Protein AF-A0A2G6IZI1-F1 (afdb_monomer_lite)

Secondary structure (DSSP, 8-state):
-HHIIIIIIIT--GGGHHHHS-TT---HHHHHTTPPSHHHHHHHHHHHHHHHEEEEEEEEEEEEES--SSS----TT-EEEEEEEEEEE-S--

Radius of gyration: 14.0 Å; chains: 1; bounding box: 37×28×30 Å

pLDDT: mean 88.24, std 12.69, range [48.19, 97.38]

Sequence (93 aa):
METYLREVGRAGRLDLIETLAQEDMIDEANRAFGGPEGRAGLLAHVKGFRRAIGDVRYEIGPIAAGKCAAGEHAGADEVMAAWRFSGRHVGDW

Foldseek 3Di:
DVCCCPCCQPVVVLVCLVVPFDQQDDDPVLVVVVADGGSNSVSVVSVQVPQQFPPKDKDWDDKDQDDDPPPDGDDNPDIDTDMDMDGDGDDGD

Structure (mmCIF, N/CA/C/O backbone):
data_AF-A0A2G6IZI1-F1
#
_entry.id   AF-A0A2G6IZI1-F1
#
loop_
_atom_site.group_PDB
_atom_site.id
_atom_site.type_symbol
_atom_site.label_atom_id
_atom_site.label_alt_id
_atom_site.label_comp_id
_atom_site.label_asym_id
_atom_site.label_entity_id
_atom_site.label_seq_id
_atom_site.pdbx_PDB_ins_code
_atom_site.Cartn_x
_atom_site.Cartn_y
_atom_site.Cartn_z
_atom_site.occupancy
_atom_site.B_iso_or_equiv
_atom_site.auth_seq_id
_atom_site.auth_comp_id
_atom_site.auth_asym_id
_atom_site.auth_atom_id
_atom_site.pdbx_PDB_model_num
ATOM 1 N N . MET A 1 1 ? 6.657 4.517 -5.746 1.00 90.81 1 MET A N 1
ATOM 2 C CA . MET A 1 1 ? 6.668 4.195 -4.300 1.00 90.81 1 MET A CA 1
ATOM 3 C C . MET A 1 1 ? 5.813 5.154 -3.470 1.00 90.81 1 MET A C 1
ATOM 5 O O . MET A 1 1 ? 4.911 4.683 -2.793 1.00 90.81 1 MET A O 1
ATOM 9 N N . GLU A 1 2 ? 6.016 6.476 -3.534 1.00 93.62 2 GLU A N 1
ATOM 10 C CA . GLU A 1 2 ? 5.223 7.424 -2.721 1.00 93.62 2 GLU A CA 1
ATOM 11 C C . GLU A 1 2 ? 3.705 7.292 -2.932 1.00 93.62 2 GLU A C 1
ATOM 13 O O . GLU A 1 2 ? 2.960 7.132 -1.965 1.00 93.62 2 GLU A O 1
ATOM 18 N N . THR A 1 3 ? 3.253 7.284 -4.190 1.00 95.44 3 THR A N 1
ATOM 19 C CA . THR A 1 3 ? 1.834 7.111 -4.541 1.00 95.44 3 THR A CA 1
ATOM 20 C C . THR A 1 3 ? 1.255 5.818 -3.976 1.00 95.44 3 THR A C 1
ATOM 22 O O . THR A 1 3 ? 0.150 5.825 -3.448 1.00 95.44 3 THR A O 1
ATOM 25 N N . TYR A 1 4 ? 2.009 4.718 -4.023 1.00 95.31 4 TYR A N 1
ATOM 26 C CA . TYR A 1 4 ? 1.577 3.446 -3.447 1.00 95.31 4 TYR A CA 1
ATOM 27 C C . TYR A 1 4 ? 1.346 3.574 -1.931 1.00 95.31 4 TYR A C 1
ATOM 29 O O . TYR A 1 4 ? 0.270 3.241 -1.440 1.00 95.31 4 TYR A O 1
ATOM 37 N N . LEU A 1 5 ? 2.300 4.137 -1.184 1.00 94.88 5 LEU A N 1
ATOM 38 C CA . LEU A 1 5 ? 2.168 4.291 0.270 1.00 94.88 5 LEU A CA 1
ATOM 39 C C . LEU A 1 5 ? 1.016 5.233 0.666 1.00 94.88 5 LEU A C 1
ATOM 41 O O . LEU A 1 5 ? 0.282 4.947 1.615 1.00 94.88 5 LEU A O 1
ATOM 45 N N . ARG A 1 6 ? 0.833 6.347 -0.056 1.00 94.25 6 ARG A N 1
ATOM 46 C CA . ARG A 1 6 ? -0.229 7.330 0.227 1.00 94.25 6 ARG A CA 1
ATOM 47 C C . ARG A 1 6 ? -1.613 6.839 -0.178 1.00 94.25 6 ARG A C 1
ATOM 49 O O . ARG A 1 6 ? -2.547 6.898 0.617 1.00 94.25 6 ARG A O 1
ATOM 56 N N . GLU A 1 7 ? -1.754 6.365 -1.403 1.00 96.06 7 GLU A N 1
ATOM 57 C CA . GLU A 1 7 ? -3.072 6.099 -1.968 1.00 96.06 7 GLU A CA 1
ATOM 58 C C . GLU A 1 7 ? -3.516 4.663 -1.691 1.00 96.06 7 GLU A C 1
ATOM 60 O O . GLU A 1 7 ? -4.635 4.437 -1.233 1.00 96.06 7 GLU A O 1
ATOM 65 N N . VAL A 1 8 ? -2.635 3.681 -1.889 1.00 95.06 8 VAL A N 1
ATOM 66 C CA . VAL A 1 8 ? -2.973 2.268 -1.663 1.00 95.06 8 VAL A CA 1
ATOM 67 C C . VAL A 1 8 ? -2.890 1.934 -0.176 1.00 95.06 8 VAL A C 1
ATOM 69 O O . VAL A 1 8 ? -3.895 1.533 0.409 1.00 95.06 8 VAL A O 1
ATOM 72 N N . GLY A 1 9 ? -1.733 2.157 0.454 1.00 90.62 9 GLY A N 1
ATOM 73 C CA . GLY A 1 9 ? -1.516 1.828 1.867 1.00 90.62 9 GLY A CA 1
ATOM 74 C C . GLY A 1 9 ? -2.430 2.625 2.800 1.00 90.62 9 GLY A C 1
ATOM 75 O O . GLY A 1 9 ? -3.275 2.064 3.501 1.00 90.62 9 GLY A O 1
ATOM 76 N N . ARG A 1 10 ? -2.309 3.957 2.777 1.00 90.06 10 ARG A N 1
ATOM 77 C CA . ARG A 1 10 ? -3.076 4.834 3.675 1.00 90.06 10 ARG A CA 1
ATOM 78 C C . ARG A 1 10 ? -4.543 4.983 3.259 1.00 90.06 10 ARG A C 1
ATOM 80 O O . ARG A 1 10 ? -5.428 4.732 4.080 1.00 90.06 10 ARG A O 1
ATOM 87 N N . ALA A 1 11 ? -4.826 5.399 2.024 1.00 90.88 11 ALA A N 1
ATOM 88 C CA . ALA A 1 11 ? -6.201 5.707 1.609 1.00 90.88 11 ALA A CA 1
ATOM 89 C C . ALA A 1 11 ? -7.025 4.475 1.183 1.00 90.88 11 ALA A C 1
ATOM 91 O O . ALA A 1 11 ? -8.253 4.535 1.195 1.00 90.88 11 ALA A O 1
ATOM 92 N N . GLY A 1 12 ? -6.389 3.339 0.878 1.00 91.69 12 GLY A N 1
ATOM 93 C CA . GLY A 1 12 ? -7.090 2.120 0.470 1.00 91.69 12 GLY A CA 1
ATOM 94 C C . GLY A 1 12 ? -7.628 2.148 -0.956 1.00 91.69 12 GLY A C 1
ATOM 95 O O . GLY A 1 12 ? -8.610 1.465 -1.242 1.00 91.69 12 GLY A O 1
ATOM 96 N N . ARG A 1 13 ? -7.015 2.930 -1.850 1.00 95.31 13 ARG A N 1
ATOM 97 C CA . ARG A 1 13 ? -7.331 2.986 -3.285 1.00 95.31 13 ARG A CA 1
ATOM 98 C C . ARG A 1 13 ? -6.828 1.738 -4.011 1.00 95.31 13 ARG A C 1
ATOM 100 O O . ARG A 1 13 ? -5.830 1.775 -4.724 1.00 95.31 13 ARG A O 1
ATOM 107 N N . LEU A 1 14 ? -7.500 0.611 -3.780 1.00 94.94 14 LEU A N 1
ATOM 108 C CA . LEU A 1 14 ? -7.091 -0.704 -4.290 1.00 94.94 14 LEU A CA 1
ATOM 109 C C . LEU A 1 14 ? -7.044 -0.781 -5.819 1.00 94.94 14 LEU A C 1
ATOM 111 O O . LEU A 1 14 ? -6.251 -1.540 -6.363 1.00 94.94 14 LEU A O 1
ATOM 115 N N . ASP A 1 15 ? -7.860 0.015 -6.503 1.00 94.44 15 ASP A N 1
ATOM 116 C CA . ASP A 1 15 ? -7.902 0.098 -7.962 1.00 94.44 15 ASP A CA 1
ATOM 117 C C . ASP A 1 15 ? -6.574 0.581 -8.571 1.00 94.44 15 ASP A C 1
ATOM 119 O O . ASP A 1 15 ? -6.222 0.204 -9.683 1.00 94.44 15 ASP A O 1
ATOM 123 N N . LEU A 1 16 ? -5.770 1.338 -7.816 1.00 96.25 16 LEU A N 1
ATOM 124 C CA . LEU A 1 16 ? -4.4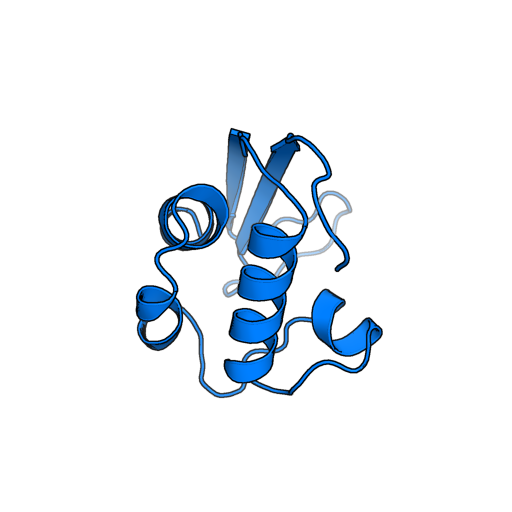60 1.792 -8.283 1.00 96.25 16 LEU A CA 1
ATOM 125 C C . LEU A 1 16 ? -3.421 0.666 -8.360 1.00 96.25 16 LEU A C 1
ATOM 127 O O . LEU A 1 16 ? -2.391 0.851 -9.004 1.00 96.25 16 LEU A O 1
ATOM 131 N N . ILE A 1 17 ? -3.662 -0.490 -7.731 1.00 95.06 17 ILE A N 1
ATOM 132 C CA . ILE A 1 17 ? -2.735 -1.631 -7.783 1.00 95.06 17 ILE A CA 1
ATOM 133 C C . ILE A 1 17 ? -2.563 -2.127 -9.222 1.00 95.06 17 ILE A C 1
ATOM 135 O O . ILE A 1 17 ? -1.450 -2.475 -9.606 1.00 95.06 17 ILE A O 1
ATOM 139 N N . GLU A 1 18 ? -3.622 -2.100 -10.033 1.00 93.94 18 GLU A N 1
ATOM 140 C CA . GLU A 1 18 ? -3.571 -2.541 -11.433 1.00 93.94 18 GLU A CA 1
ATOM 141 C C . GLU A 1 18 ? -2.599 -1.706 -12.276 1.00 93.94 18 GLU A C 1
ATOM 143 O O . GLU A 1 18 ? -1.940 -2.240 -13.164 1.00 93.94 18 GLU A O 1
ATOM 148 N N . THR A 1 19 ? -2.473 -0.416 -11.961 1.00 94.81 19 THR A N 1
ATOM 149 C CA . THR A 1 19 ? -1.598 0.525 -12.674 1.00 94.81 19 THR A CA 1
ATOM 150 C C . THR A 1 19 ? -0.200 0.607 -12.059 1.00 94.81 19 THR A C 1
ATOM 152 O O . THR A 1 19 ? 0.770 0.878 -12.763 1.00 94.81 19 THR A O 1
ATOM 155 N N . LEU A 1 20 ? -0.079 0.428 -10.740 1.00 94.81 20 LEU A N 1
ATOM 156 C CA . LEU A 1 20 ? 1.175 0.637 -10.007 1.00 94.81 20 LEU A CA 1
ATOM 157 C C . LEU A 1 20 ? 2.042 -0.621 -9.884 1.00 94.81 20 LEU A C 1
ATOM 159 O O . LEU A 1 20 ? 3.244 -0.486 -9.654 1.00 94.81 20 LEU A O 1
ATOM 163 N N . ALA A 1 21 ? 1.461 -1.818 -9.984 1.00 95.19 21 ALA A N 1
ATOM 164 C CA . ALA A 1 21 ? 2.175 -3.080 -9.809 1.00 95.19 21 ALA A CA 1
ATOM 165 C C . ALA A 1 21 ? 2.265 -3.867 -11.122 1.00 95.19 21 ALA A C 1
ATOM 167 O O . ALA A 1 21 ? 1.312 -3.931 -11.899 1.00 95.19 21 ALA A O 1
ATOM 168 N N . GLN A 1 22 ? 3.401 -4.527 -11.348 1.00 94.81 22 GLN A N 1
ATOM 169 C CA . GLN A 1 22 ? 3.532 -5.499 -12.435 1.00 94.81 22 GLN A CA 1
ATOM 170 C C . GLN A 1 22 ? 2.632 -6.714 -12.192 1.00 94.81 22 GLN A C 1
ATOM 172 O O . GLN A 1 22 ? 2.223 -6.971 -11.061 1.00 94.81 22 GLN A O 1
ATOM 177 N N . GLU A 1 23 ? 2.254 -7.418 -13.258 1.00 95.56 23 GLU A N 1
ATOM 178 C CA . GLU A 1 23 ? 1.314 -8.549 -13.172 1.00 95.56 23 GLU A CA 1
ATOM 179 C C . GLU A 1 23 ? 1.857 -9.677 -12.288 1.00 95.56 23 GLU A C 1
ATOM 181 O O . GLU A 1 23 ? 1.153 -10.200 -11.423 1.00 95.56 23 GLU A O 1
ATOM 186 N N . ASP A 1 24 ? 3.147 -9.946 -12.447 1.00 94.69 24 ASP A N 1
ATOM 187 C CA . ASP A 1 24 ? 3.956 -10.952 -11.767 1.00 94.69 24 ASP A CA 1
ATOM 188 C C . ASP A 1 24 ? 4.614 -10.440 -10.474 1.00 94.69 24 ASP A C 1
ATOM 190 O O . ASP A 1 24 ? 5.547 -11.051 -9.956 1.00 94.69 24 ASP A O 1
ATOM 194 N N . MET A 1 25 ? 4.131 -9.321 -9.928 1.00 93.38 25 MET A N 1
ATOM 195 C CA . MET A 1 25 ? 4.676 -8.720 -8.714 1.00 93.38 25 MET A CA 1
ATOM 196 C C . MET A 1 25 ? 4.685 -9.696 -7.529 1.00 93.38 25 MET A C 1
ATOM 198 O O . MET A 1 25 ? 3.691 -10.360 -7.234 1.00 93.38 25 MET A O 1
ATOM 202 N N . ILE A 1 26 ? 5.817 -9.750 -6.826 1.00 92.62 26 ILE A N 1
ATOM 203 C CA . ILE A 1 26 ? 6.016 -10.629 -5.675 1.00 92.62 26 ILE A CA 1
ATOM 204 C C . ILE A 1 26 ? 5.943 -9.803 -4.393 1.00 92.62 26 ILE A C 1
ATOM 206 O O . ILE A 1 26 ? 6.830 -9.006 -4.095 1.00 92.62 26 ILE A O 1
ATOM 210 N N . ASP A 1 27 ? 4.893 -10.034 -3.610 1.00 92.38 27 ASP A N 1
ATOM 211 C CA . ASP A 1 27 ? 4.804 -9.572 -2.227 1.00 92.38 27 ASP A CA 1
ATOM 212 C C . ASP A 1 27 ? 5.358 -10.660 -1.300 1.00 92.38 27 ASP A C 1
ATOM 214 O O . ASP A 1 27 ? 4.678 -11.643 -0.990 1.00 92.38 27 ASP A O 1
ATOM 218 N N . GLU A 1 28 ? 6.617 -10.508 -0.886 1.00 89.75 28 GLU A N 1
ATOM 219 C CA . GLU A 1 28 ? 7.310 -11.509 -0.068 1.00 89.75 28 GLU A CA 1
ATOM 220 C C . GLU A 1 28 ? 6.629 -11.753 1.282 1.00 89.75 28 GLU A C 1
ATOM 222 O O . GLU A 1 28 ? 6.571 -12.895 1.742 1.00 89.75 28 GLU A O 1
ATOM 227 N N . ALA A 1 29 ? 6.065 -10.708 1.896 1.00 85.12 29 ALA A N 1
ATOM 228 C CA . ALA A 1 29 ? 5.375 -10.833 3.173 1.00 85.12 29 ALA A CA 1
ATOM 229 C C . ALA A 1 29 ? 4.099 -11.659 3.005 1.00 85.12 29 ALA A C 1
ATOM 231 O O . ALA A 1 29 ? 3.893 -12.632 3.723 1.00 85.12 29 ALA A O 1
ATOM 232 N N . ASN A 1 30 ? 3.272 -11.330 2.012 1.00 87.69 30 ASN A N 1
ATOM 233 C CA . ASN A 1 30 ? 2.051 -12.083 1.739 1.00 87.69 30 ASN A CA 1
ATOM 234 C C . ASN A 1 30 ? 2.345 -13.537 1.334 1.00 87.69 30 ASN A C 1
ATOM 236 O O . ASN A 1 30 ? 1.662 -14.462 1.779 1.00 87.69 30 ASN A O 1
ATOM 240 N N . ARG A 1 31 ? 3.395 -13.755 0.533 1.00 88.69 31 ARG A N 1
ATOM 241 C CA . ARG A 1 31 ? 3.834 -15.093 0.120 1.00 88.69 31 ARG A CA 1
ATOM 242 C C . ARG A 1 31 ? 4.273 -15.946 1.311 1.00 88.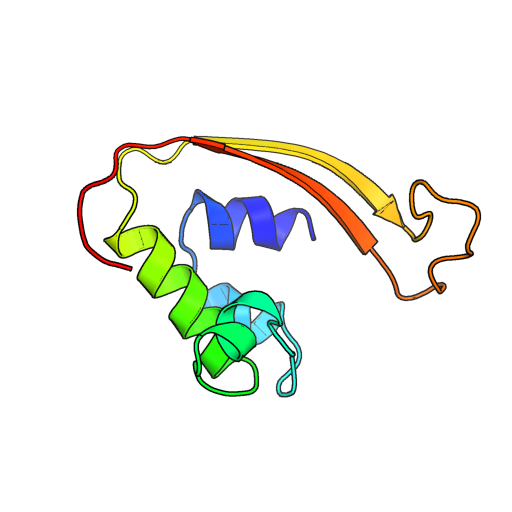69 31 ARG A C 1
ATOM 244 O O . ARG A 1 31 ? 3.932 -17.126 1.358 1.00 88.69 31 ARG A O 1
ATOM 251 N N . ALA A 1 32 ? 4.969 -15.364 2.289 1.00 88.00 32 ALA A N 1
ATOM 252 C CA . ALA A 1 32 ? 5.362 -16.065 3.513 1.00 88.00 32 ALA A CA 1
ATOM 253 C C . ALA A 1 32 ? 4.160 -16.591 4.326 1.00 88.00 32 ALA A C 1
ATOM 255 O O . ALA A 1 32 ? 4.302 -17.580 5.042 1.00 88.00 32 ALA A O 1
ATOM 256 N N . PHE A 1 33 ? 2.973 -15.993 4.172 1.00 87.25 33 PHE A N 1
ATOM 257 C CA . PHE A 1 33 ? 1.724 -16.449 4.797 1.00 87.25 33 PHE A CA 1
ATOM 258 C C . PHE A 1 33 ? 0.822 -17.271 3.858 1.00 87.25 33 PHE A C 1
ATOM 260 O O . PHE A 1 33 ? -0.352 -17.477 4.157 1.00 87.25 33 PHE A O 1
ATOM 267 N N . GLY A 1 34 ? 1.350 -17.761 2.730 1.00 89.50 34 GLY A N 1
ATOM 268 C CA . GLY A 1 34 ? 0.603 -18.603 1.789 1.00 89.50 34 GLY A CA 1
ATOM 269 C C . GLY A 1 34 ? -0.448 -17.850 0.969 1.00 89.50 34 GLY A C 1
ATOM 270 O O . GLY A 1 34 ? -1.400 -18.460 0.482 1.00 89.50 34 GLY A O 1
ATOM 271 N N . GLY A 1 35 ? -0.308 -16.529 0.834 1.00 90.00 35 GLY A N 1
ATOM 272 C CA . GLY A 1 35 ? -1.204 -15.727 0.013 1.00 90.00 35 GLY A CA 1
ATOM 273 C C . GLY A 1 35 ? -0.998 -15.932 -1.500 1.00 90.00 35 GLY A C 1
ATOM 274 O O . GLY A 1 35 ? -0.023 -16.563 -1.915 1.00 90.00 35 GLY A O 1
ATOM 275 N N . PRO A 1 36 ? -1.910 -15.404 -2.343 1.00 94.00 36 PRO A N 1
ATOM 276 C CA . PRO A 1 36 ? -1.848 -15.577 -3.796 1.00 94.00 36 PRO A CA 1
ATOM 277 C C . PRO A 1 36 ? -0.582 -14.978 -4.424 1.00 94.00 36 PRO A C 1
ATOM 279 O O . PRO A 1 36 ? 0.028 -14.068 -3.864 1.00 94.00 36 PRO A O 1
ATOM 282 N N . GLU A 1 37 ? -0.229 -15.447 -5.620 1.00 93.88 37 GLU A N 1
ATOM 283 C CA . GLU A 1 37 ? 0.867 -14.887 -6.420 1.00 93.88 37 GLU A CA 1
ATOM 284 C C . GLU A 1 37 ? 0.434 -13.634 -7.207 1.00 93.88 37 GLU A C 1
ATOM 286 O O . GLU A 1 37 ? -0.759 -13.357 -7.382 1.00 93.88 37 GLU A O 1
ATOM 291 N N . GLY A 1 38 ? 1.418 -12.868 -7.688 1.00 94.88 38 GLY A N 1
ATOM 292 C CA . GLY A 1 38 ? 1.199 -11.688 -8.523 1.00 94.88 38 GLY A CA 1
ATOM 293 C C . GLY A 1 38 ? 0.464 -10.549 -7.809 1.00 94.88 38 GLY A C 1
ATOM 294 O O . GLY A 1 38 ? 0.378 -10.478 -6.577 1.00 94.88 38 GLY A O 1
ATOM 295 N N . ARG A 1 39 ? -0.169 -9.670 -8.598 1.00 95.19 39 ARG A N 1
ATOM 296 C CA . ARG A 1 39 ? -0.996 -8.558 -8.071 1.00 95.19 39 ARG A CA 1
ATOM 297 C C . ARG A 1 39 ? -2.108 -9.017 -7.130 1.00 95.19 39 ARG A C 1
ATOM 299 O O . ARG A 1 39 ? -2.497 -8.267 -6.234 1.00 95.19 39 ARG A O 1
ATOM 306 N N . ALA A 1 40 ? -2.641 -10.224 -7.332 1.00 93.56 40 ALA A N 1
ATOM 307 C CA . ALA A 1 40 ? -3.676 -10.780 -6.466 1.00 93.56 40 ALA A CA 1
ATOM 308 C C . ALA A 1 40 ? -3.169 -10.949 -5.025 1.00 93.56 40 ALA A C 1
ATOM 310 O O . ALA A 1 40 ? -3.925 -10.704 -4.082 1.00 93.56 40 ALA A O 1
ATOM 311 N N . GLY A 1 41 ? -1.888 -11.288 -4.859 1.00 93.94 41 GLY A N 1
ATOM 312 C CA . GLY A 1 41 ? -1.215 -11.338 -3.566 1.00 93.94 41 GLY A CA 1
ATOM 313 C C . GLY A 1 41 ? -1.164 -9.981 -2.877 1.00 93.94 41 GLY A C 1
ATOM 314 O O . GLY A 1 41 ? -1.642 -9.840 -1.752 1.00 93.94 41 GLY A O 1
ATOM 315 N N . LEU A 1 42 ? -0.684 -8.957 -3.585 1.00 94.50 42 LEU A N 1
ATOM 316 C CA . LEU A 1 42 ? -0.651 -7.588 -3.064 1.00 94.50 42 LEU A CA 1
ATOM 317 C C . LEU A 1 42 ? -2.046 -7.082 -2.679 1.00 94.50 42 LEU A C 1
ATOM 319 O O . LEU A 1 42 ? -2.241 -6.472 -1.628 1.00 94.50 42 LEU A O 1
ATOM 323 N N . LEU A 1 43 ? -3.044 -7.348 -3.522 1.00 94.44 43 LEU A N 1
ATOM 324 C CA . LEU A 1 43 ? -4.422 -6.956 -3.255 1.00 94.44 43 LEU A CA 1
ATOM 325 C C . LEU A 1 43 ? -4.968 -7.641 -1.995 1.00 94.44 43 LEU A C 1
ATOM 327 O O . LEU A 1 43 ? -5.652 -6.994 -1.197 1.00 94.44 43 LEU A O 1
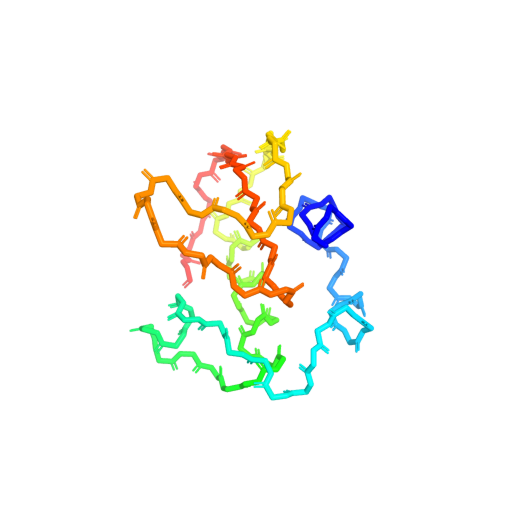ATOM 331 N N . ALA A 1 44 ? -4.679 -8.932 -1.814 1.00 93.44 44 ALA A N 1
ATOM 332 C CA . ALA A 1 44 ? -5.067 -9.683 -0.625 1.00 93.44 44 ALA A CA 1
ATOM 333 C C . ALA A 1 44 ? -4.409 -9.107 0.636 1.00 93.44 44 ALA A C 1
ATOM 335 O O . ALA A 1 44 ? -5.114 -8.857 1.614 1.00 93.44 44 ALA A O 1
ATOM 336 N N . HIS A 1 45 ? -3.112 -8.796 0.576 1.00 94.25 45 HIS A N 1
ATOM 337 C CA . HIS A 1 45 ? -2.379 -8.155 1.667 1.00 94.25 45 HIS A CA 1
ATOM 338 C C . HIS A 1 45 ? -3.024 -6.825 2.071 1.00 94.25 45 HIS A C 1
ATOM 340 O O . HIS A 1 45 ? -3.419 -6.654 3.225 1.00 94.25 45 HIS A O 1
ATOM 346 N N . VAL A 1 46 ? -3.212 -5.889 1.134 1.00 94.00 46 VAL A N 1
ATOM 347 C CA . VAL A 1 46 ? -3.769 -4.566 1.468 1.00 94.00 46 VAL A CA 1
ATOM 348 C C . VAL A 1 46 ? -5.199 -4.689 2.012 1.00 94.00 46 VAL A C 1
ATOM 350 O O . VAL A 1 46 ? -5.572 -3.978 2.947 1.00 94.00 46 VAL A O 1
ATOM 353 N N . LYS A 1 47 ? -6.009 -5.618 1.486 1.00 93.19 47 LYS A N 1
ATOM 354 C CA . LYS A 1 47 ? -7.351 -5.901 2.024 1.00 93.19 47 LYS A CA 1
ATOM 355 C C . LYS A 1 47 ? -7.300 -6.456 3.449 1.00 93.19 47 LYS A C 1
ATOM 357 O O . LYS A 1 47 ? -8.081 -5.997 4.282 1.00 93.19 47 LYS A O 1
ATOM 362 N N . GLY A 1 48 ? -6.411 -7.411 3.726 1.00 92.94 48 GLY A N 1
ATOM 363 C CA . GLY A 1 48 ? -6.200 -7.979 5.062 1.00 92.94 48 GLY A CA 1
ATOM 364 C C . GLY A 1 48 ? -5.796 -6.905 6.064 1.00 92.94 48 GLY A C 1
ATOM 365 O O . GLY A 1 48 ? -6.489 -6.687 7.057 1.00 92.94 48 GLY A O 1
ATOM 366 N N . PHE A 1 49 ? -4.782 -6.112 5.715 1.00 93.12 49 PHE A N 1
ATOM 367 C CA . PHE A 1 49 ? -4.325 -4.976 6.512 1.00 93.12 49 PHE A CA 1
ATOM 368 C C . PHE A 1 49 ? -5.459 -4.014 6.886 1.00 93.12 49 PHE A C 1
ATOM 370 O O . PHE A 1 49 ? -5.623 -3.658 8.052 1.00 93.12 49 PHE A O 1
ATOM 377 N N . ARG A 1 50 ? -6.286 -3.618 5.914 1.00 91.06 50 ARG A N 1
ATOM 378 C CA . ARG A 1 50 ? -7.385 -2.668 6.148 1.00 91.06 50 ARG A CA 1
ATOM 379 C C . ARG A 1 50 ? -8.554 -3.252 6.932 1.00 91.06 50 ARG A C 1
ATOM 381 O O . ARG A 1 50 ? -9.304 -2.496 7.540 1.00 91.06 50 ARG A O 1
ATOM 388 N N . ARG A 1 51 ? -8.735 -4.572 6.894 1.00 93.69 51 ARG A N 1
ATOM 389 C CA . ARG A 1 51 ? -9.722 -5.264 7.727 1.00 93.69 51 ARG A CA 1
ATOM 390 C C . ARG A 1 51 ? -9.246 -5.351 9.175 1.00 93.69 51 ARG A C 1
ATOM 392 O O . ARG A 1 51 ? -10.049 -5.161 10.082 1.00 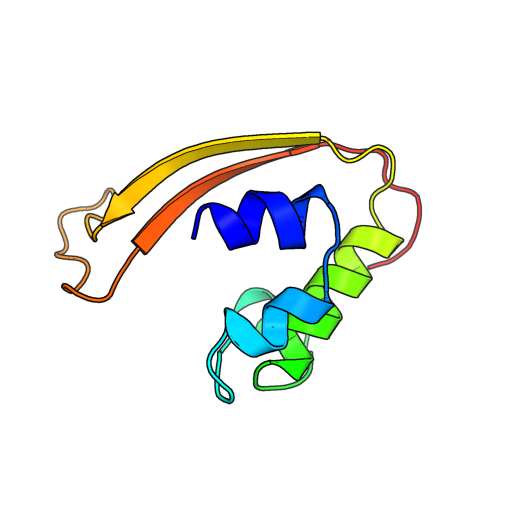93.69 51 ARG A O 1
ATOM 399 N N . ALA A 1 52 ? -7.957 -5.614 9.374 1.00 94.50 52 ALA A N 1
ATOM 400 C CA . ALA A 1 52 ? -7.377 -5.827 10.692 1.00 94.50 52 ALA A CA 1
ATOM 401 C C . ALA A 1 52 ? -7.085 -4.521 11.447 1.00 94.50 52 ALA A C 1
ATOM 403 O O . ALA A 1 52 ? -7.146 -4.495 12.678 1.00 94.50 52 ALA A O 1
ATOM 404 N N . ILE A 1 53 ? -6.783 -3.429 10.735 1.00 95.12 53 ILE A N 1
ATOM 405 C CA . ILE A 1 53 ? -6.329 -2.169 11.333 1.00 95.12 53 ILE A CA 1
ATOM 406 C C . ILE A 1 53 ? -7.300 -1.024 11.012 1.00 95.12 53 ILE A C 1
ATOM 408 O O . ILE A 1 53 ? -7.435 -0.590 9.870 1.00 95.12 53 ILE A O 1
ATOM 412 N N . GLY A 1 54 ? -7.951 -0.498 12.049 1.00 92.62 54 GLY A N 1
ATOM 413 C CA . GLY A 1 54 ? -8.780 0.706 12.008 1.00 92.62 54 GLY A CA 1
ATOM 414 C C . GLY A 1 54 ? -7.997 1.969 12.377 1.00 92.62 54 GLY A C 1
ATOM 415 O O . GLY A 1 54 ? -6.901 1.897 12.934 1.00 92.62 54 GLY A O 1
ATOM 416 N N . ASP A 1 55 ? -8.574 3.142 12.098 1.00 92.94 55 ASP A N 1
ATOM 417 C CA . ASP A 1 55 ? -8.019 4.455 12.482 1.00 92.94 55 ASP A CA 1
ATOM 418 C C . ASP A 1 55 ? -6.564 4.668 12.016 1.00 92.94 55 ASP A C 1
ATOM 420 O O . ASP A 1 55 ? -5.732 5.255 12.713 1.00 92.94 55 ASP A O 1
ATOM 424 N N . VAL A 1 56 ? -6.258 4.147 10.825 1.00 92.19 56 VAL A N 1
ATOM 425 C CA . VAL A 1 56 ? -4.894 4.007 10.320 1.00 92.19 56 VAL A CA 1
ATOM 426 C C . VAL A 1 56 ? -4.224 5.364 10.098 1.00 92.19 56 VAL A C 1
ATOM 428 O O . VAL A 1 56 ? -4.727 6.234 9.381 1.00 92.19 56 VAL A O 1
ATOM 431 N N . ARG A 1 57 ? -3.023 5.511 10.654 1.00 93.06 57 ARG A N 1
ATOM 432 C CA . ARG A 1 57 ? -2.113 6.636 10.427 1.00 93.06 57 ARG A CA 1
ATOM 433 C C . ARG A 1 57 ? -0.843 6.120 9.774 1.00 93.06 57 ARG A C 1
ATOM 435 O O . ARG A 1 57 ? -0.268 5.147 10.248 1.00 93.06 57 ARG A O 1
ATOM 442 N N . TYR A 1 58 ? -0.403 6.801 8.723 1.00 93.06 58 TYR A N 1
ATOM 443 C CA . TYR A 1 58 ? 0.851 6.517 8.031 1.00 93.06 58 TYR A CA 1
ATOM 444 C C . TYR A 1 58 ? 1.796 7.701 8.149 1.00 93.06 58 TYR A C 1
ATOM 446 O O . TYR A 1 58 ? 1.402 8.845 7.912 1.00 93.06 58 TYR A O 1
ATOM 454 N N . GLU A 1 59 ? 3.054 7.392 8.419 1.00 96.00 59 GLU A N 1
ATOM 455 C CA . GLU A 1 59 ? 4.179 8.308 8.331 1.00 96.00 59 GLU A CA 1
ATOM 456 C C . GLU A 1 59 ? 5.120 7.781 7.252 1.00 96.00 59 GLU A C 1
ATOM 458 O O . GLU A 1 59 ? 5.674 6.687 7.365 1.00 96.00 59 GLU A O 1
ATOM 463 N N . ILE A 1 60 ? 5.264 8.550 6.176 1.00 94.38 60 ILE A N 1
ATOM 464 C CA . ILE A 1 60 ? 6.172 8.226 5.077 1.00 94.38 60 ILE A CA 1
ATOM 465 C C . ILE A 1 60 ? 7.460 9.001 5.333 1.00 94.38 60 ILE A C 1
ATOM 467 O O . ILE A 1 60 ? 7.451 10.231 5.370 1.00 94.38 60 ILE A O 1
ATOM 471 N N . GLY A 1 61 ? 8.539 8.265 5.568 1.00 92.88 61 GLY A N 1
ATOM 472 C CA . GLY A 1 61 ? 9.884 8.797 5.714 1.00 92.88 61 GLY A CA 1
ATOM 473 C C . GLY A 1 61 ? 10.607 8.889 4.365 1.00 92.88 61 GLY A C 1
ATOM 474 O O . GLY A 1 61 ? 9.965 8.980 3.317 1.00 92.88 61 GLY A O 1
ATOM 475 N N . PRO A 1 62 ? 11.951 8.873 4.376 1.00 91.62 62 PRO A N 1
ATOM 476 C CA . PRO A 1 62 ? 12.745 8.946 3.158 1.00 91.62 62 PRO A CA 1
ATOM 477 C C . PRO A 1 62 ? 12.406 7.838 2.158 1.00 91.62 62 PRO A C 1
ATOM 479 O O . PRO A 1 62 ? 12.299 6.664 2.520 1.00 91.62 62 PRO A O 1
ATOM 482 N N . ILE A 1 63 ? 12.299 8.234 0.892 1.00 90.75 63 ILE A N 1
ATOM 483 C CA . ILE A 1 63 ? 12.230 7.341 -0.262 1.00 90.75 63 ILE A CA 1
ATOM 484 C C . ILE A 1 63 ? 13.493 7.593 -1.078 1.00 90.75 63 ILE A C 1
ATOM 486 O O . ILE A 1 63 ? 13.756 8.730 -1.468 1.00 90.75 63 ILE A O 1
ATOM 490 N N . ALA A 1 64 ? 14.282 6.552 -1.310 1.00 86.50 64 ALA A N 1
ATOM 491 C CA . ALA A 1 64 ? 15.553 6.642 -2.010 1.00 86.50 64 ALA A CA 1
ATOM 492 C C . ALA A 1 64 ? 15.606 5.627 -3.150 1.00 86.50 64 ALA A C 1
ATOM 494 O O . ALA A 1 64 ? 15.194 4.477 -2.987 1.00 86.50 64 ALA A O 1
ATOM 495 N N . ALA A 1 65 ? 16.150 6.054 -4.289 1.00 83.56 65 ALA A N 1
ATOM 496 C CA . ALA A 1 65 ? 16.679 5.120 -5.273 1.00 83.56 65 ALA A CA 1
ATOM 497 C C . ALA A 1 65 ? 17.873 4.375 -4.653 1.00 83.56 65 ALA A C 1
ATOM 499 O O . ALA A 1 65 ? 18.622 4.963 -3.867 1.00 83.56 65 ALA A O 1
ATOM 500 N N . GLY A 1 66 ? 18.002 3.094 -4.981 1.00 66.88 66 GLY A N 1
ATOM 501 C CA . GLY A 1 66 ? 18.906 2.113 -4.390 1.00 66.88 66 GLY A CA 1
ATOM 502 C C . GLY A 1 66 ? 20.155 2.632 -3.659 1.00 66.88 66 GLY A C 1
ATOM 503 O O . G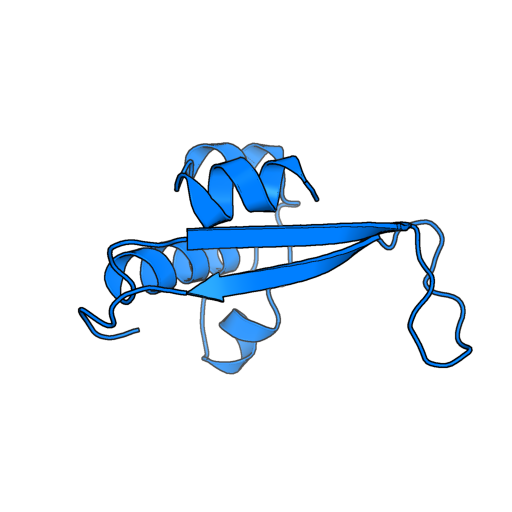LY A 1 66 ? 21.178 2.927 -4.273 1.00 66.88 66 GLY A O 1
ATOM 504 N N . LYS A 1 67 ? 20.090 2.622 -2.317 1.00 55.12 67 LYS A N 1
ATOM 505 C CA . LYS A 1 67 ? 21.197 2.305 -1.392 1.00 55.12 67 LYS A CA 1
ATOM 506 C C . LYS A 1 67 ? 20.614 1.624 -0.148 1.00 55.12 67 LYS A C 1
ATOM 508 O O . LYS A 1 67 ? 19.878 2.257 0.608 1.00 55.12 67 LYS A O 1
ATOM 513 N N . CYS A 1 68 ? 20.953 0.358 0.083 1.00 50.44 68 CYS A N 1
ATOM 514 C CA . CYS A 1 68 ? 20.662 -0.321 1.345 1.00 50.44 68 CYS A CA 1
ATOM 515 C C . CYS A 1 68 ? 21.642 0.145 2.434 1.00 50.44 68 CYS A C 1
ATOM 517 O O . CYS A 1 68 ? 22.794 0.477 2.157 1.00 50.44 68 CYS A O 1
ATOM 519 N N . ALA A 1 69 ? 21.200 0.155 3.694 1.00 48.78 69 ALA A N 1
ATOM 520 C CA . ALA A 1 69 ? 21.968 0.611 4.861 1.00 48.78 69 ALA A CA 1
ATOM 521 C C . ALA A 1 69 ? 23.164 -0.296 5.249 1.00 48.78 69 ALA A C 1
ATOM 523 O O . ALA A 1 69 ? 23.667 -0.215 6.366 1.00 48.78 69 ALA A O 1
ATOM 524 N N . ALA A 1 70 ? 23.641 -1.144 4.339 1.00 50.22 70 ALA A N 1
ATOM 525 C CA . ALA A 1 70 ? 24.725 -2.089 4.569 1.00 50.22 70 ALA A CA 1
ATOM 526 C C . ALA A 1 70 ? 25.575 -2.271 3.301 1.00 50.22 70 ALA A C 1
ATOM 528 O O . ALA A 1 70 ? 25.659 -3.364 2.769 1.00 50.22 70 ALA A O 1
ATOM 529 N N . GLY A 1 71 ? 26.179 -1.196 2.787 1.00 48.19 71 GLY A N 1
ATOM 530 C CA . GLY A 1 71 ? 27.339 -1.268 1.880 1.00 48.19 71 GLY A CA 1
ATOM 531 C C . GLY A 1 71 ? 27.166 -1.917 0.495 1.00 48.19 71 GLY A C 1
ATOM 532 O O . GLY A 1 71 ? 28.082 -1.798 -0.312 1.00 48.19 71 GLY A O 1
ATOM 533 N N . GLU A 1 72 ? 26.035 -2.545 0.185 1.00 52.59 72 GLU A N 1
ATOM 534 C CA . GLU A 1 72 ? 25.764 -3.153 -1.118 1.00 52.59 72 GLU A CA 1
ATOM 535 C C . GLU A 1 72 ? 24.953 -2.214 -2.017 1.00 52.59 72 GLU A C 1
ATOM 537 O O . GLU A 1 72 ? 24.033 -1.506 -1.585 1.00 52.59 72 GLU A O 1
ATOM 542 N N . HIS A 1 73 ? 25.344 -2.184 -3.293 1.00 48.97 73 HIS A N 1
ATOM 543 C CA . HIS A 1 73 ? 24.660 -1.442 -4.340 1.00 48.97 73 HIS A CA 1
ATOM 544 C C . HIS A 1 73 ? 23.305 -2.094 -4.615 1.00 48.97 73 HIS A C 1
ATOM 546 O O . HIS A 1 73 ? 23.229 -3.091 -5.324 1.00 48.97 73 HIS A O 1
ATOM 552 N N . ALA A 1 74 ? 22.246 -1.501 -4.075 1.00 56.03 74 ALA A N 1
ATOM 553 C CA . ALA A 1 74 ? 20.902 -1.692 -4.598 1.00 56.03 74 ALA A CA 1
ATOM 554 C C . ALA A 1 74 ? 20.902 -1.288 -6.086 1.00 56.03 74 ALA A C 1
ATOM 556 O O . ALA A 1 74 ? 21.458 -0.241 -6.443 1.00 56.03 74 ALA A O 1
ATOM 557 N N . GLY A 1 75 ? 20.377 -2.155 -6.953 1.00 61.06 75 GLY A N 1
ATOM 558 C CA . GLY A 1 75 ? 20.389 -1.968 -8.402 1.00 61.06 75 GLY A CA 1
ATOM 559 C C . GLY A 1 75 ? 19.707 -0.668 -8.840 1.00 61.06 75 GLY A C 1
ATOM 560 O O . GLY A 1 75 ? 18.935 -0.063 -8.097 1.00 61.06 75 GLY A O 1
ATOM 561 N N . ALA A 1 76 ? 19.970 -0.228 -10.076 1.00 70.81 76 ALA A N 1
ATOM 562 C CA . ALA A 1 76 ? 19.390 1.004 -10.630 1.00 70.81 76 ALA A CA 1
ATOM 563 C C . ALA A 1 76 ? 17.845 1.006 -10.658 1.00 70.81 76 ALA A C 1
ATOM 565 O O . ALA A 1 76 ? 17.237 2.074 -10.712 1.00 70.81 76 ALA A O 1
ATOM 566 N N . ASP A 1 77 ? 17.235 -0.177 -10.567 1.00 83.31 77 ASP A N 1
ATOM 567 C CA . ASP A 1 77 ? 15.789 -0.404 -10.613 1.00 83.31 77 ASP A CA 1
ATOM 568 C C . ASP A 1 77 ? 15.161 -0.605 -9.220 1.00 83.31 77 ASP A C 1
ATOM 570 O O . ASP A 1 77 ? 13.995 -0.981 -9.099 1.00 83.31 77 ASP A O 1
ATOM 574 N N . GLU A 1 78 ? 15.914 -0.344 -8.149 1.00 85.19 78 GLU A N 1
ATOM 575 C CA . GLU A 1 78 ? 15.448 -0.511 -6.774 1.00 85.19 78 GLU A CA 1
ATOM 576 C C . GLU A 1 78 ? 15.063 0.820 -6.123 1.00 85.19 78 GLU A C 1
ATOM 578 O O . GLU A 1 78 ? 15.755 1.839 -6.226 1.00 85.19 78 GLU A O 1
ATOM 583 N N . VAL A 1 79 ? 13.957 0.800 -5.378 1.00 88.12 79 VAL A N 1
ATOM 584 C CA . VAL A 1 79 ? 13.499 1.928 -4.563 1.00 88.12 79 VAL A CA 1
ATOM 585 C C . VAL A 1 79 ? 13.196 1.438 -3.158 1.00 88.12 79 VAL A C 1
ATOM 587 O O . VAL A 1 79 ? 12.349 0.570 -2.962 1.00 88.12 79 VAL A O 1
ATOM 590 N N . MET A 1 80 ? 13.830 2.068 -2.175 1.00 88.25 80 MET A N 1
ATOM 591 C CA . MET A 1 80 ? 13.593 1.811 -0.760 1.00 88.25 80 MET A CA 1
ATOM 592 C C . MET A 1 80 ? 12.780 2.950 -0.159 1.00 88.25 80 MET A C 1
ATOM 594 O O . MET A 1 80 ? 13.051 4.123 -0.415 1.00 88.25 80 MET A O 1
ATOM 598 N N . ALA A 1 81 ? 11.793 2.613 0.666 1.00 91.38 81 ALA A N 1
ATOM 599 C CA . ALA A 1 81 ? 11.030 3.586 1.434 1.00 91.38 81 ALA A CA 1
ATOM 600 C C . ALA A 1 81 ? 11.034 3.211 2.912 1.00 91.38 81 ALA A C 1
ATOM 602 O O . ALA A 1 81 ? 10.633 2.109 3.280 1.00 91.38 81 ALA A O 1
ATOM 603 N N . ALA A 1 82 ? 11.441 4.149 3.762 1.00 93.56 82 ALA A N 1
ATOM 604 C CA . ALA A 1 82 ? 11.195 4.056 5.190 1.00 93.56 82 ALA A CA 1
ATOM 605 C C . ALA A 1 82 ? 9.782 4.569 5.473 1.00 93.56 82 ALA A C 1
ATOM 607 O O . ALA A 1 82 ? 9.421 5.673 5.071 1.00 93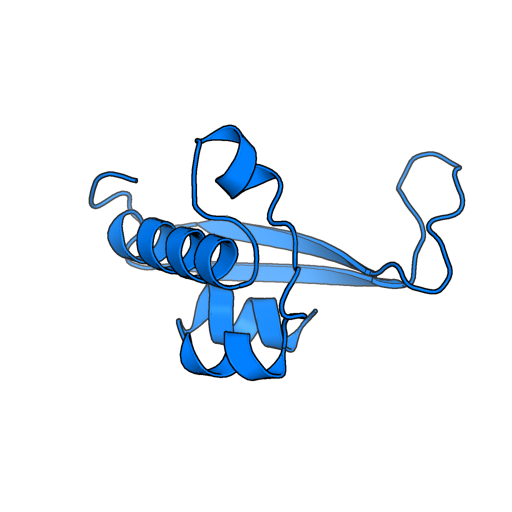.56 82 ALA A O 1
ATOM 608 N N . TRP A 1 83 ? 8.975 3.789 6.176 1.00 94.81 83 TRP A N 1
ATOM 609 C CA . TRP A 1 83 ? 7.630 4.195 6.561 1.00 94.81 83 TRP A CA 1
ATOM 610 C C . TRP A 1 83 ? 7.235 3.529 7.872 1.00 94.81 83 TRP A C 1
ATOM 612 O O . TRP A 1 83 ? 7.820 2.530 8.294 1.00 94.81 83 TRP A O 1
ATOM 622 N N . ARG A 1 84 ? 6.254 4.123 8.543 1.00 96.25 84 ARG A N 1
ATOM 623 C CA . ARG A 1 84 ? 5.646 3.594 9.760 1.00 96.25 84 ARG A CA 1
ATOM 624 C C . ARG A 1 84 ? 4.141 3.727 9.650 1.00 96.25 84 ARG A C 1
ATOM 626 O O . ARG A 1 84 ? 3.638 4.665 9.030 1.00 96.25 84 ARG A O 1
ATOM 633 N N . PHE A 1 85 ? 3.431 2.810 10.284 1.00 94.69 85 PHE A N 1
ATOM 634 C CA . PHE A 1 85 ? 1.998 2.934 10.474 1.00 94.69 85 PHE A CA 1
ATOM 635 C C . PHE A 1 85 ? 1.639 2.701 11.936 1.00 94.69 85 PHE A C 1
ATOM 637 O O . PHE A 1 85 ? 2.359 2.036 12.680 1.00 94.69 85 PHE A O 1
ATOM 644 N N . SER A 1 86 ? 0.511 3.262 12.339 1.00 96.56 86 SER A N 1
ATOM 645 C CA . SER A 1 86 ? -0.154 2.935 13.593 1.00 96.56 86 SER A CA 1
ATOM 646 C C . SER A 1 86 ? -1.654 2.882 13.360 1.00 96.56 86 SER A C 1
ATOM 648 O O . SER A 1 86 ? -2.172 3.448 12.396 1.00 96.56 86 SER A O 1
ATOM 650 N N . GLY A 1 87 ? -2.357 2.185 14.237 1.00 95.56 87 GLY A N 1
ATOM 651 C CA . GLY A 1 87 ? -3.801 2.072 14.174 1.00 95.56 87 GLY A CA 1
ATOM 652 C C . GLY A 1 87 ? -4.317 1.186 15.291 1.00 95.56 87 GLY A C 1
ATOM 653 O O . GLY A 1 87 ? -3.551 0.649 16.095 1.00 95.56 87 GLY A O 1
ATOM 654 N N . ARG A 1 88 ? -5.634 1.053 15.346 1.00 97.31 88 ARG A N 1
ATOM 655 C CA . ARG A 1 88 ? -6.318 0.183 16.294 1.00 97.31 88 ARG A CA 1
ATOM 656 C C . ARG A 1 88 ? -6.482 -1.195 15.667 1.00 97.31 88 ARG A C 1
ATOM 658 O O . ARG A 1 88 ? -7.019 -1.300 14.571 1.00 97.31 88 ARG A O 1
ATOM 665 N N . HIS A 1 89 ? -6.059 -2.243 16.363 1.00 96.94 89 HIS A N 1
ATOM 666 C CA . HIS A 1 89 ? -6.349 -3.614 15.951 1.00 96.94 89 HIS A CA 1
ATOM 667 C C . HIS A 1 89 ? -7.842 -3.895 16.177 1.00 96.94 89 HIS A C 1
ATOM 669 O O . HIS A 1 89 ? -8.325 -3.779 17.305 1.00 96.94 89 HIS A O 1
ATOM 675 N N . VAL A 1 90 ? -8.582 -4.170 15.104 1.00 97.38 90 VAL A N 1
ATOM 676 C CA . VAL A 1 90 ? -10.053 -4.293 15.112 1.00 97.38 90 VAL A CA 1
ATOM 677 C C . VAL A 1 90 ? -10.562 -5.607 14.522 1.00 97.38 90 VAL A C 1
ATOM 679 O O . VAL A 1 90 ? -11.763 -5.860 14.585 1.00 97.38 90 VAL A O 1
ATOM 682 N N . GLY A 1 91 ? -9.686 -6.441 13.969 1.00 94.00 91 GLY A N 1
ATOM 683 C CA . GLY A 1 91 ? -10.073 -7.720 13.389 1.00 94.00 91 GLY A CA 1
ATOM 684 C C . GLY A 1 91 ? -8.874 -8.558 12.980 1.00 94.00 91 GLY A C 1
ATOM 685 O O . GLY A 1 91 ? -7.740 -8.091 13.030 1.00 94.00 91 GLY A O 1
ATOM 686 N N . ASP A 1 92 ? -9.151 -9.783 12.555 1.00 88.56 92 ASP A N 1
ATOM 687 C CA . ASP A 1 92 ? -8.119 -10.740 12.172 1.00 88.56 92 ASP A CA 1
ATOM 688 C C . ASP A 1 92 ? -7.492 -10.410 10.810 1.00 88.56 92 ASP A C 1
ATOM 690 O O . ASP A 1 92 ? -8.157 -9.889 9.897 1.00 88.56 92 ASP A O 1
ATOM 694 N N . TRP A 1 93 ? -6.210 -10.764 10.694 1.00 82.81 93 TRP A N 1
ATOM 695 C CA . TRP A 1 93 ? -5.409 -10.659 9.473 1.00 82.81 93 TRP A CA 1
ATOM 696 C C . TRP A 1 93 ? -5.917 -11.555 8.342 1.00 82.81 93 TRP A C 1
ATOM 698 O O . TRP A 1 93 ? -6.408 -12.668 8.625 1.00 82.81 93 TRP A O 1
#